Protein AF-A0A1Z9W797-F1 (afdb_monomer_lite)

Structure (mmCIF, N/CA/C/O backbone):
data_AF-A0A1Z9W797-F1
#
_entry.id   AF-A0A1Z9W797-F1
#
loop_
_atom_site.group_PDB
_atom_site.id
_atom_site.type_symbol
_atom_site.label_atom_id
_atom_site.label_alt_id
_atom_site.label_comp_id
_atom_site.label_asym_id
_atom_site.label_entity_id
_atom_site.label_seq_id
_atom_site.pdbx_PDB_ins_code
_atom_site.Cartn_x
_atom_site.Cartn_y
_atom_site.Cartn_z
_atom_site.occupancy
_atom_site.B_iso_or_equiv
_atom_site.auth_seq_id
_atom_site.auth_comp_id
_atom_site.auth_asym_id
_atom_site.auth_atom_id
_atom_site.pdbx_PDB_model_num
ATOM 1 N N . MET A 1 1 ? -41.830 -13.426 28.587 1.00 62.16 1 MET A N 1
ATOM 2 C CA . MET A 1 1 ? -41.096 -12.136 28.626 1.00 62.16 1 MET A CA 1
ATOM 3 C C . MET A 1 1 ? -39.573 -12.309 28.666 1.00 62.16 1 MET A C 1
ATOM 5 O O . MET A 1 1 ? -38.911 -11.715 27.830 1.00 62.16 1 MET A O 1
ATOM 9 N N . LYS A 1 2 ? -39.003 -13.159 29.536 1.00 75.88 2 LYS A N 1
ATOM 10 C CA . LYS A 1 2 ? -37.536 -13.279 29.713 1.00 75.88 2 LYS A CA 1
ATOM 11 C C . LYS A 1 2 ? -36.752 -13.861 28.518 1.00 75.88 2 LYS A C 1
ATOM 13 O O . LYS A 1 2 ? -35.674 -13.370 28.218 1.00 75.88 2 LYS A O 1
ATOM 18 N N . LEU A 1 3 ? -37.289 -14.858 27.803 1.00 81.38 3 LEU A N 1
ATOM 19 C CA . LEU A 1 3 ? -36.570 -15.511 26.690 1.00 81.38 3 LEU A CA 1
ATOM 20 C C . LEU A 1 3 ? -36.349 -14.578 25.488 1.00 81.38 3 LEU A C 1
ATOM 22 O O . LEU A 1 3 ? -35.284 -14.582 24.886 1.00 81.38 3 LEU A O 1
ATOM 26 N N . HIS A 1 4 ? -37.342 -13.744 25.172 1.00 80.94 4 HIS A N 1
ATOM 27 C CA . HIS A 1 4 ? -37.241 -12.786 24.069 1.00 80.94 4 HIS A CA 1
ATOM 28 C C . HIS A 1 4 ? -36.253 -11.668 24.405 1.00 80.94 4 HIS A C 1
ATOM 30 O O . HIS A 1 4 ? -35.483 -11.260 23.550 1.00 80.94 4 HIS A O 1
ATOM 36 N N . GLN A 1 5 ? -36.219 -11.227 25.666 1.00 84.25 5 GLN A N 1
ATOM 37 C CA . GLN A 1 5 ? -35.222 -10.268 26.142 1.00 84.25 5 GLN A CA 1
ATOM 38 C C . GLN A 1 5 ? -33.802 -10.844 26.077 1.00 84.25 5 GLN A C 1
ATOM 40 O O . GLN A 1 5 ? -32.883 -10.121 25.700 1.00 84.25 5 GLN A O 1
ATOM 45 N N . LEU A 1 6 ? -33.624 -12.135 26.384 1.00 85.75 6 LEU A N 1
ATOM 46 C CA . LEU A 1 6 ? -32.331 -12.822 26.293 1.00 85.75 6 LEU A CA 1
ATOM 47 C C . LEU A 1 6 ? -31.852 -12.959 24.836 1.00 85.75 6 LEU A C 1
ATOM 49 O O . LEU A 1 6 ? -30.703 -12.667 24.528 1.00 85.75 6 LEU A O 1
ATOM 53 N N . LEU A 1 7 ? -32.752 -13.340 23.926 1.00 87.12 7 LEU A N 1
ATOM 54 C CA . LEU A 1 7 ? -32.474 -13.398 22.486 1.00 87.12 7 LEU A CA 1
ATOM 55 C C . LEU A 1 7 ? -32.135 -12.018 21.914 1.00 87.12 7 LEU A C 1
ATOM 57 O O . LEU A 1 7 ? -31.192 -11.886 21.140 1.00 87.12 7 LEU A O 1
ATOM 61 N N . LEU A 1 8 ? -32.868 -10.984 22.332 1.00 84.44 8 LEU A N 1
ATOM 62 C CA . LEU A 1 8 ? -32.635 -9.613 21.888 1.00 84.44 8 LEU A CA 1
ATOM 63 C C . LEU A 1 8 ? -31.284 -9.080 22.386 1.00 84.44 8 LEU A C 1
ATOM 65 O O . LEU A 1 8 ? -30.563 -8.438 21.632 1.00 84.44 8 LEU A O 1
ATOM 69 N N . SER A 1 9 ? -30.909 -9.379 23.631 1.00 82.75 9 SER A N 1
ATOM 70 C CA . SER A 1 9 ? -29.613 -8.969 24.188 1.00 82.75 9 SER A CA 1
ATOM 71 C C . SER A 1 9 ? -28.438 -9.722 23.559 1.00 82.75 9 SER A C 1
ATOM 73 O O . SER A 1 9 ? -27.411 -9.103 23.288 1.00 82.75 9 SER A O 1
ATOM 75 N N . PHE A 1 10 ? -28.595 -11.007 23.230 1.00 82.88 10 PHE A N 1
ATOM 76 C CA . PHE A 1 10 ? -27.583 -11.765 22.486 1.00 82.88 10 PHE A CA 1
ATOM 77 C C . PHE A 1 10 ? -27.404 -11.234 21.053 1.00 82.88 10 PHE A C 1
ATOM 79 O O . PHE A 1 10 ? -26.278 -11.090 20.578 1.00 82.88 10 PHE A O 1
ATOM 86 N N . LEU A 1 11 ? -28.505 -10.861 20.391 1.00 81.06 11 LEU A N 1
ATOM 87 C CA . LEU A 1 11 ? -28.484 -10.240 19.067 1.00 81.06 11 LEU A CA 1
ATOM 88 C C . LEU A 1 11 ? -27.764 -8.881 19.092 1.00 81.06 11 LEU A C 1
ATOM 90 O O . LEU A 1 11 ? -26.891 -8.639 18.263 1.00 81.06 11 LEU A O 1
ATOM 94 N N . ILE A 1 12 ? -28.063 -8.024 20.073 1.00 78.56 12 ILE A N 1
ATOM 95 C CA . ILE A 1 12 ? -27.403 -6.716 20.236 1.00 78.56 12 ILE A CA 1
ATOM 96 C C . ILE A 1 12 ? -25.901 -6.884 20.524 1.00 78.56 12 ILE A C 1
ATOM 98 O O . ILE A 1 12 ? -25.081 -6.169 19.949 1.00 78.56 12 ILE A O 1
ATOM 102 N N . PHE A 1 13 ? -25.520 -7.863 21.351 1.00 72.81 13 PHE A N 1
ATOM 103 C CA . PHE A 1 13 ? -24.111 -8.164 21.612 1.00 72.81 13 PHE A CA 1
ATOM 104 C C . PHE A 1 13 ? -23.385 -8.651 20.346 1.00 72.81 13 PHE A C 1
ATOM 106 O O . PHE A 1 13 ? -22.278 -8.205 20.064 1.00 72.81 13 PHE A O 1
ATOM 113 N N . SER A 1 14 ? -24.031 -9.486 19.523 1.00 68.94 14 SER A N 1
ATOM 114 C CA . SER A 1 14 ? -23.466 -9.938 18.241 1.00 68.94 14 SER A CA 1
ATOM 115 C C . SER A 1 14 ? -23.363 -8.840 17.172 1.00 68.94 14 SER A C 1
ATOM 117 O O . SER A 1 14 ? -22.479 -8.897 16.324 1.00 68.94 14 SER A O 1
ATOM 119 N N . LEU A 1 15 ? -24.222 -7.815 17.236 1.00 63.62 15 LEU A N 1
ATOM 120 C CA . LEU A 1 15 ? -24.176 -6.642 16.353 1.00 63.62 15 LEU A CA 1
ATOM 121 C C . LEU A 1 15 ? -23.200 -5.563 16.828 1.00 63.62 15 LEU A C 1
ATOM 123 O O . LEU A 1 15 ? -23.062 -4.536 16.165 1.00 63.62 15 LEU A O 1
ATOM 127 N N . SER A 1 16 ? -22.505 -5.782 17.945 1.00 59.44 16 SER A N 1
ATOM 128 C CA . SER A 1 16 ? -21.440 -4.894 18.411 1.00 59.44 16 SER A CA 1
ATOM 129 C C . SER A 1 16 ? -20.187 -5.114 17.558 1.00 59.44 16 SER A C 1
ATOM 131 O O . SER A 1 16 ? -19.126 -5.485 18.053 1.00 59.44 16 SER A O 1
ATOM 133 N N . THR A 1 17 ? -20.310 -4.931 16.243 1.00 59.50 17 THR A N 1
ATOM 134 C CA . THR A 1 17 ? -19.167 -4.809 15.349 1.00 59.50 17 THR A CA 1
ATOM 135 C C . THR A 1 17 ? -18.403 -3.584 15.816 1.00 59.50 17 THR A C 1
ATOM 137 O O . THR A 1 17 ? -18.907 -2.462 15.731 1.00 59.50 17 THR A O 1
ATOM 140 N N . MET A 1 18 ? -17.215 -3.802 16.372 1.00 58.44 18 MET A N 1
ATOM 141 C CA . MET A 1 18 ? -16.306 -2.721 16.710 1.00 58.44 18 MET A CA 1
ATOM 142 C C . MET A 1 18 ? -16.092 -1.888 15.449 1.00 58.44 18 MET A C 1
ATOM 144 O O . MET A 1 18 ? -15.475 -2.357 14.494 1.00 58.44 18 MET A O 1
ATOM 148 N N . ALA A 1 19 ? -16.611 -0.662 15.433 1.00 55.16 19 ALA A N 1
ATOM 149 C CA . ALA A 1 19 ? -16.183 0.339 14.475 1.00 55.16 19 ALA A CA 1
ATOM 150 C C . ALA A 1 19 ? -14.730 0.684 14.827 1.00 55.16 19 ALA A C 1
ATOM 152 O O . ALA A 1 19 ? -14.464 1.619 15.580 1.00 55.16 19 ALA A O 1
ATOM 153 N N . MET A 1 20 ? -13.782 -0.133 14.363 1.00 62.03 20 MET A N 1
ATOM 154 C CA . MET A 1 20 ? -12.384 0.267 14.353 1.00 62.03 20 MET A CA 1
ATOM 155 C C . MET A 1 20 ? -12.296 1.416 13.362 1.00 62.03 20 MET A C 1
ATOM 157 O O . MET A 1 20 ? -12.585 1.243 12.179 1.00 62.03 20 MET A O 1
ATOM 161 N N . ALA A 1 21 ? -11.963 2.608 13.853 1.00 60.0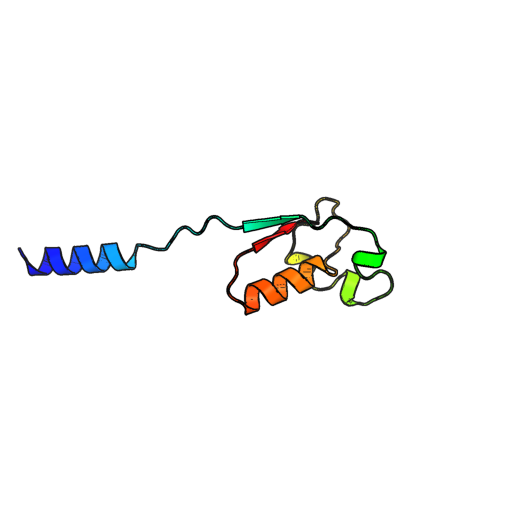9 21 ALA A N 1
ATOM 162 C CA . ALA A 1 21 ? -11.607 3.701 12.970 1.00 60.09 21 ALA A CA 1
ATOM 163 C C . ALA A 1 21 ? -10.484 3.200 12.053 1.00 60.09 21 ALA A C 1
ATOM 165 O O . ALA A 1 21 ? -9.442 2.741 12.529 1.00 60.09 21 ALA A O 1
ATOM 166 N N . ARG A 1 22 ? -10.740 3.220 10.744 1.00 71.56 22 ARG A N 1
ATOM 167 C CA . ARG A 1 22 ? -9.788 2.746 9.746 1.00 71.56 22 ARG A CA 1
ATOM 168 C C . ARG A 1 22 ? -8.522 3.580 9.867 1.00 71.56 22 ARG A C 1
ATOM 170 O O . ARG A 1 22 ? -8.583 4.810 9.855 1.00 71.56 22 ARG A O 1
ATOM 177 N N . THR A 1 23 ? -7.392 2.924 10.107 1.00 90.69 23 THR A N 1
ATOM 178 C CA . THR A 1 23 ? -6.145 3.643 10.380 1.00 90.69 23 THR A CA 1
ATOM 179 C C . THR A 1 23 ? -5.503 4.017 9.053 1.00 90.69 23 THR A C 1
ATOM 181 O O . THR A 1 23 ? -5.265 3.150 8.220 1.00 90.69 23 THR A O 1
ATOM 184 N N . SER A 1 24 ? -5.216 5.299 8.841 1.00 95.56 24 SER A N 1
ATOM 185 C CA . SER A 1 24 ? -4.583 5.760 7.602 1.00 95.56 24 SER A CA 1
ATOM 186 C C . SER A 1 24 ? -3.062 5.805 7.728 1.00 95.56 24 SER A C 1
ATOM 188 O O . SER A 1 24 ? -2.529 6.259 8.741 1.00 95.56 24 SER A O 1
ATOM 190 N N . ALA A 1 25 ? -2.361 5.394 6.675 1.00 96.69 25 ALA A N 1
ATOM 191 C CA . ALA A 1 25 ? -0.921 5.541 6.515 1.00 96.69 25 ALA A CA 1
ATOM 192 C C . ALA A 1 25 ? -0.621 6.257 5.191 1.00 96.69 25 ALA A C 1
ATOM 194 O O . ALA A 1 25 ? -1.046 5.804 4.129 1.00 96.69 25 ALA A O 1
ATOM 195 N N . LEU A 1 26 ? 0.122 7.364 5.257 1.00 97.62 26 LEU A N 1
ATOM 196 C CA . LEU A 1 26 ? 0.639 8.068 4.085 1.00 97.62 26 LEU A CA 1
ATOM 197 C C . LEU A 1 26 ? 2.117 7.731 3.917 1.00 97.62 26 LEU A C 1
ATOM 199 O O . LEU A 1 26 ? 2.935 8.029 4.790 1.00 97.62 26 LEU A O 1
ATOM 203 N N . PHE A 1 27 ? 2.452 7.119 2.791 1.00 97.38 27 PHE A N 1
ATOM 204 C CA . PHE A 1 27 ? 3.829 6.891 2.397 1.00 97.38 27 PHE A CA 1
ATOM 205 C C . PHE A 1 27 ? 4.334 8.130 1.669 1.00 97.38 27 PHE A C 1
ATOM 207 O O . PHE A 1 27 ? 3.744 8.570 0.691 1.00 97.38 27 PHE A O 1
ATOM 214 N N . ILE A 1 28 ? 5.431 8.697 2.166 1.00 96.56 28 ILE A N 1
ATOM 215 C CA . ILE A 1 28 ? 6.155 9.775 1.498 1.00 96.56 28 ILE A CA 1
ATOM 216 C C . ILE A 1 28 ? 7.495 9.214 1.061 1.00 96.56 28 ILE A C 1
ATOM 218 O O . ILE A 1 28 ? 8.238 8.643 1.861 1.00 96.56 28 ILE A O 1
ATOM 222 N N . GLY A 1 29 ? 7.807 9.383 -0.215 1.00 93.69 29 GLY A N 1
ATOM 223 C CA . GLY A 1 29 ? 8.998 8.803 -0.795 1.00 93.69 29 GLY A CA 1
ATOM 224 C C . GLY A 1 29 ? 9.308 9.366 -2.169 1.00 93.69 29 GLY A C 1
ATOM 225 O O . GLY A 1 29 ? 8.806 10.407 -2.581 1.00 93.69 29 GLY A O 1
ATOM 226 N N . ASN A 1 30 ? 10.178 8.659 -2.871 1.00 93.81 30 ASN A N 1
ATOM 227 C CA . ASN A 1 30 ? 10.559 8.930 -4.244 1.00 93.81 30 ASN A CA 1
ATOM 228 C C . ASN A 1 30 ? 10.516 7.629 -5.060 1.00 93.81 30 ASN A C 1
ATOM 230 O O . ASN A 1 30 ? 10.173 6.552 -4.566 1.00 93.81 30 ASN A O 1
ATOM 234 N N . SER A 1 31 ? 10.903 7.721 -6.327 1.00 92.12 31 SER A N 1
ATOM 235 C CA . SER A 1 31 ? 10.920 6.582 -7.243 1.00 92.12 31 SER A CA 1
ATOM 236 C C . SER A 1 31 ? 11.720 5.385 -6.703 1.00 92.12 31 SER A C 1
ATOM 238 O O . SER A 1 31 ? 11.280 4.244 -6.849 1.00 92.12 31 SER A O 1
ATOM 240 N N . PHE A 1 32 ? 12.849 5.620 -6.026 1.00 93.88 32 PHE A N 1
ATOM 241 C CA . PHE A 1 32 ? 13.677 4.561 -5.447 1.00 93.88 32 PHE A CA 1
ATOM 242 C C . PHE A 1 32 ? 12.943 3.824 -4.324 1.00 93.88 32 PHE A C 1
ATOM 244 O O . PHE A 1 32 ? 12.848 2.597 -4.355 1.00 93.88 32 PHE A O 1
ATOM 251 N N . THR A 1 33 ? 12.346 4.553 -3.376 1.00 93.12 33 THR A N 1
ATOM 252 C CA . THR A 1 33 ? 11.569 3.935 -2.285 1.00 93.12 33 THR A CA 1
ATOM 253 C C . THR A 1 33 ? 10.315 3.227 -2.788 1.00 93.12 33 THR A C 1
ATOM 255 O O . THR A 1 33 ? 9.781 2.373 -2.090 1.00 93.12 33 THR A O 1
ATOM 258 N N . TYR A 1 34 ? 9.846 3.544 -3.998 1.00 95.62 34 TYR A N 1
ATOM 259 C CA . TYR A 1 34 ? 8.701 2.891 -4.638 1.00 95.62 34 TYR A CA 1
ATOM 260 C C . TYR A 1 34 ? 9.099 1.807 -5.651 1.00 95.62 34 TYR A C 1
ATOM 262 O O . TYR A 1 34 ? 8.247 1.307 -6.381 1.00 95.62 34 TYR A O 1
ATOM 270 N N . GLY A 1 35 ? 10.365 1.379 -5.670 1.00 95.38 35 GLY A N 1
ATOM 271 C CA . GLY A 1 35 ? 10.805 0.214 -6.442 1.00 95.38 35 GLY A CA 1
ATOM 272 C C . GLY A 1 35 ? 11.027 0.484 -7.931 1.00 95.38 35 GLY A C 1
ATOM 273 O O . GLY A 1 35 ? 10.819 -0.415 -8.750 1.00 95.38 35 GLY A O 1
ATOM 274 N N . TRP A 1 36 ? 11.435 1.702 -8.299 1.00 95.75 36 TRP A N 1
ATOM 275 C CA . TRP A 1 36 ? 11.771 2.068 -9.677 1.00 95.75 36 TRP A CA 1
ATOM 276 C C . TRP A 1 36 ? 12.697 1.053 -10.361 1.00 95.75 36 TRP A C 1
ATOM 278 O O . TRP A 1 36 ? 13.674 0.587 -9.781 1.00 95.75 36 TRP A O 1
ATOM 288 N N . GLY A 1 37 ? 12.385 0.725 -11.618 1.00 95.38 37 GLY A N 1
ATOM 289 C CA . GLY A 1 37 ? 13.138 -0.254 -12.407 1.00 95.38 37 GLY A CA 1
ATOM 290 C C . GLY A 1 37 ? 12.848 -1.718 -12.059 1.00 95.38 37 GLY A C 1
ATOM 291 O O . GLY A 1 37 ? 13.445 -2.604 -12.662 1.00 95.38 37 GLY A O 1
ATOM 292 N N . SER A 1 38 ? 11.927 -1.990 -11.129 1.00 95.56 38 SER A N 1
ATOM 293 C CA . SER A 1 38 ? 11.532 -3.349 -10.748 1.00 95.56 38 SER A CA 1
ATOM 294 C C . SER A 1 38 ? 10.027 -3.594 -10.942 1.00 95.56 38 SER A C 1
ATOM 296 O O . SER A 1 38 ? 9.241 -2.640 -10.923 1.00 95.56 38 SER A O 1
ATOM 298 N N . PRO A 1 39 ? 9.588 -4.865 -11.045 1.00 93.88 39 PRO A N 1
ATOM 299 C CA . PRO A 1 39 ? 8.164 -5.215 -11.087 1.00 93.88 39 PRO A CA 1
ATOM 300 C C . PRO A 1 39 ? 7.367 -4.729 -9.868 1.00 93.88 39 PRO A C 1
ATOM 302 O O . PRO A 1 39 ? 6.153 -4.557 -9.954 1.00 93.88 39 PRO A O 1
ATOM 305 N N . VAL A 1 40 ? 8.041 -4.476 -8.740 1.00 95.19 40 VAL A N 1
ATOM 306 C CA . VAL A 1 40 ? 7.401 -4.007 -7.504 1.00 95.19 40 VAL A CA 1
ATOM 307 C C . VAL A 1 40 ? 6.747 -2.640 -7.692 1.00 95.19 40 VAL A C 1
ATOM 309 O O . VAL A 1 40 ? 5.717 -2.389 -7.073 1.00 95.19 40 VAL A O 1
ATOM 312 N N . ARG A 1 41 ? 7.259 -1.779 -8.585 1.00 96.19 41 ARG A N 1
ATOM 313 C CA . ARG A 1 41 ? 6.716 -0.425 -8.800 1.00 96.19 4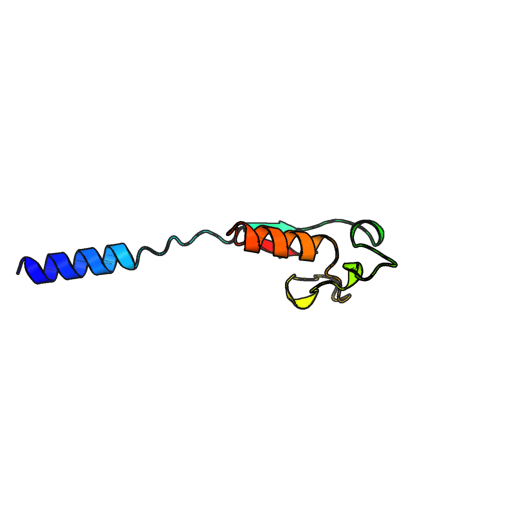1 ARG A CA 1
ATOM 314 C C . ARG A 1 41 ? 5.206 -0.411 -9.044 1.00 96.19 41 ARG A C 1
ATOM 316 O O . ARG A 1 41 ? 4.509 0.442 -8.504 1.00 96.19 41 ARG A O 1
ATOM 323 N N . HIS A 1 42 ? 4.699 -1.383 -9.798 1.00 96.25 42 HIS A N 1
ATOM 324 C CA . HIS A 1 42 ? 3.277 -1.500 -10.140 1.00 96.25 42 HIS A CA 1
ATOM 325 C C . HIS A 1 42 ? 2.572 -2.636 -9.389 1.00 96.25 42 HIS A C 1
ATOM 327 O O . HIS A 1 42 ? 1.449 -3.007 -9.733 1.00 96.25 42 HIS A O 1
ATOM 333 N N . TYR A 1 43 ? 3.214 -3.210 -8.367 1.00 97.12 43 TYR A N 1
ATOM 334 C CA . TYR A 1 43 ? 2.625 -4.276 -7.570 1.00 97.12 43 TYR A CA 1
ATOM 335 C C . TYR A 1 43 ? 1.313 -3.799 -6.950 1.00 97.12 43 TYR A C 1
ATOM 337 O O . TYR A 1 43 ? 1.318 -2.916 -6.101 1.00 97.12 43 TYR A O 1
ATOM 345 N N . ARG A 1 44 ? 0.192 -4.383 -7.391 1.00 97.50 44 ARG A N 1
ATOM 346 C CA . ARG A 1 44 ? -1.155 -4.148 -6.845 1.00 97.50 44 ARG A CA 1
ATOM 347 C C . ARG A 1 44 ? -1.493 -2.661 -6.646 1.00 97.50 44 ARG A C 1
ATOM 349 O O . ARG A 1 44 ? -2.114 -2.304 -5.654 1.00 97.50 44 ARG A O 1
ATOM 356 N N . ALA A 1 45 ? -1.137 -1.795 -7.597 1.00 97.56 45 ALA A N 1
ATOM 357 C CA . ALA A 1 45 ? -1.403 -0.353 -7.495 1.00 97.56 45 ALA A CA 1
ATOM 358 C C . ALA A 1 45 ? -2.882 -0.020 -7.195 1.00 97.56 45 ALA A C 1
ATOM 360 O O . ALA A 1 45 ? -3.173 0.931 -6.486 1.00 97.56 45 ALA A O 1
ATOM 361 N N . SER A 1 46 ? -3.825 -0.858 -7.640 1.00 97.62 46 SER A N 1
ATOM 362 C CA . SER A 1 46 ? -5.259 -0.692 -7.370 1.00 97.62 46 SER A CA 1
ATOM 363 C C . SER A 1 46 ? -5.692 -0.954 -5.917 1.00 97.62 46 SER A C 1
ATOM 365 O O . SER A 1 46 ? -6.877 -0.828 -5.622 1.00 97.62 46 SER A O 1
ATOM 367 N N . THR A 1 47 ? -4.799 -1.395 -5.022 1.00 97.50 47 THR A N 1
ATOM 368 C CA . THR A 1 47 ? -5.122 -1.652 -3.602 1.00 97.50 47 THR A CA 1
ATOM 369 C C . THR A 1 47 ? -4.707 -0.522 -2.667 1.00 97.50 47 THR A C 1
ATOM 371 O O . THR A 1 47 ? -4.899 -0.632 -1.458 1.00 97.50 47 THR A O 1
ATOM 374 N N . VAL A 1 48 ? -4.103 0.531 -3.210 1.00 97.69 48 VAL A N 1
ATOM 375 C CA . VAL A 1 48 ? -3.642 1.720 -2.490 1.00 97.69 48 VAL A CA 1
ATOM 376 C C . VAL A 1 48 ? -4.162 2.969 -3.200 1.00 97.69 48 VAL A C 1
ATOM 378 O O . VAL A 1 48 ? -4.534 2.909 -4.371 1.00 97.69 48 VAL A O 1
ATOM 381 N N . MET A 1 49 ? -4.225 4.091 -2.489 1.00 98.06 49 MET A N 1
ATOM 382 C CA . MET A 1 49 ? -4.659 5.368 -3.049 1.00 98.06 49 MET A CA 1
ATOM 383 C C . MET A 1 49 ? -3.445 6.177 -3.502 1.00 98.06 49 MET A C 1
ATOM 385 O O . MET A 1 49 ? -2.779 6.814 -2.689 1.00 98.06 49 MET A O 1
ATOM 389 N N . ASP A 1 50 ? -3.173 6.146 -4.800 1.00 96.50 50 ASP A N 1
ATOM 390 C CA . ASP A 1 50 ? -2.160 6.985 -5.436 1.00 96.50 50 ASP A CA 1
ATOM 391 C C . ASP A 1 50 ? -2.712 8.400 -5.644 1.00 96.50 50 ASP A C 1
ATOM 393 O O . ASP A 1 50 ? -3.554 8.632 -6.515 1.00 96.50 50 ASP A O 1
ATOM 397 N N . LEU A 1 51 ? -2.248 9.350 -4.833 1.00 97.19 51 LEU A N 1
ATOM 398 C CA . LEU A 1 51 ? -2.729 10.732 -4.859 1.00 97.19 51 LEU A CA 1
ATOM 399 C C . LEU A 1 51 ? -2.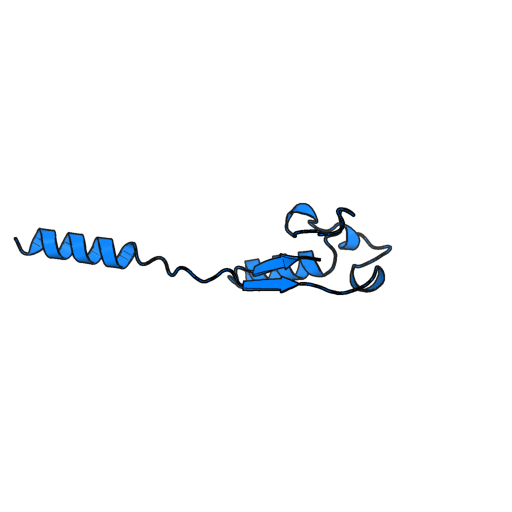271 11.493 -6.111 1.00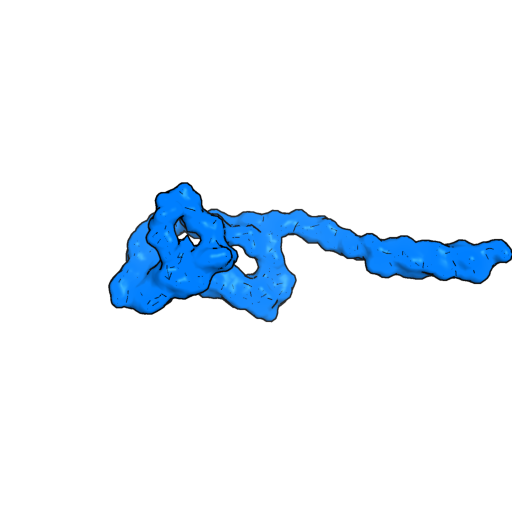 97.19 51 LEU A C 1
ATOM 401 O O . LEU A 1 51 ? -2.869 12.513 -6.461 1.00 97.19 51 LEU A O 1
ATOM 405 N N . ASN A 1 52 ? -1.240 10.994 -6.795 1.00 94.44 52 ASN A N 1
ATOM 406 C CA . ASN A 1 52 ? -0.671 11.600 -7.996 1.00 94.44 52 ASN A CA 1
ATOM 407 C C . ASN A 1 52 ? -1.172 10.940 -9.292 1.00 94.44 52 ASN A C 1
ATOM 409 O O . ASN A 1 52 ? -0.927 11.467 -10.375 1.00 94.44 52 ASN A O 1
ATOM 413 N N . ASN A 1 53 ? -1.921 9.835 -9.195 1.00 95.12 53 ASN A N 1
ATOM 414 C CA . ASN A 1 53 ? -2.445 9.058 -10.324 1.00 95.12 53 ASN A CA 1
ATOM 415 C C . ASN A 1 53 ? -1.356 8.553 -11.295 1.00 95.12 53 ASN A C 1
ATOM 417 O O . ASN A 1 53 ? -1.555 8.524 -12.510 1.00 95.12 53 ASN A O 1
ATOM 421 N N . GLU A 1 54 ? -0.206 8.130 -10.774 1.00 93.75 54 GLU A N 1
ATOM 422 C CA . GLU A 1 54 ? 0.909 7.581 -11.558 1.00 93.75 54 GLU A CA 1
ATOM 423 C C . GLU A 1 54 ? 0.821 6.056 -11.766 1.00 93.75 54 GLU A C 1
ATOM 425 O O . GLU A 1 54 ? 1.621 5.468 -12.502 1.00 93.75 54 GLU A O 1
ATOM 430 N N . GLY A 1 55 ? -0.143 5.396 -11.121 1.00 95.31 55 GLY A N 1
ATOM 431 C CA . GLY A 1 55 ? -0.313 3.945 -11.166 1.00 95.31 55 GLY A CA 1
ATOM 432 C C . GLY A 1 55 ? 0.761 3.209 -10.366 1.00 95.31 55 GLY A C 1
ATOM 433 O O . GLY A 1 55 ? 1.190 2.115 -10.757 1.00 95.31 55 GLY A O 1
ATOM 434 N N . ILE A 1 56 ? 1.237 3.817 -9.277 1.00 96.00 56 ILE A N 1
ATOM 435 C CA . ILE A 1 56 ? 2.253 3.230 -8.403 1.00 96.00 56 ILE A CA 1
ATOM 436 C C . ILE A 1 56 ? 1.575 2.426 -7.291 1.00 96.00 56 ILE A C 1
ATOM 438 O O . ILE A 1 56 ? 0.590 2.841 -6.694 1.00 96.00 56 ILE A O 1
ATOM 442 N N . GLY A 1 57 ? 2.124 1.243 -7.020 1.00 96.75 57 GLY A N 1
ATOM 443 C CA . GLY A 1 57 ? 1.805 0.462 -5.828 1.00 96.75 57 GLY A CA 1
ATOM 444 C C . GLY A 1 57 ? 3.019 0.363 -4.917 1.00 96.75 57 GLY A C 1
ATOM 445 O O . GLY A 1 57 ? 2.975 0.801 -3.771 1.00 96.75 57 GLY A O 1
ATOM 446 N N . GLY A 1 58 ? 4.128 -0.154 -5.456 1.00 96.38 58 GLY A N 1
ATOM 447 C CA . GLY A 1 58 ? 5.440 -0.113 -4.820 1.00 96.38 58 GLY A CA 1
ATOM 448 C C . GLY A 1 58 ? 5.491 -0.754 -3.431 1.00 96.38 58 GLY A C 1
ATOM 449 O O . GLY A 1 58 ? 4.760 -1.688 -3.095 1.00 96.38 58 GLY A O 1
ATOM 450 N N . VAL A 1 59 ? 6.374 -0.203 -2.599 1.00 96.81 59 VAL A N 1
ATOM 451 C CA . VAL A 1 59 ? 6.453 -0.516 -1.167 1.00 96.81 59 VAL A CA 1
ATOM 452 C C . VAL A 1 59 ? 5.131 -0.242 -0.419 1.00 96.81 59 VAL A C 1
ATOM 454 O O . VAL A 1 59 ? 4.766 -1.091 0.394 1.00 96.81 59 VAL A O 1
ATOM 457 N N . PRO A 1 60 ? 4.366 0.838 -0.695 1.00 97.75 60 PRO A N 1
ATOM 458 C CA . PRO A 1 60 ? 3.052 1.054 -0.069 1.00 97.75 60 PRO A CA 1
ATOM 459 C C . PRO A 1 60 ? 2.075 -0.122 -0.251 1.00 97.75 60 PRO A C 1
ATOM 461 O O . PRO A 1 60 ? 1.451 -0.578 0.708 1.00 97.75 60 PRO A O 1
ATOM 464 N N . ALA A 1 61 ? 1.978 -0.681 -1.458 1.00 97.94 61 ALA A N 1
ATOM 465 C CA . ALA A 1 61 ? 1.101 -1.820 -1.730 1.00 97.94 61 ALA A CA 1
ATOM 466 C C . ALA A 1 61 ? 1.602 -3.135 -1.106 1.00 97.94 61 ALA A C 1
ATOM 468 O O . ALA A 1 61 ? 0.793 -3.976 -0.703 1.00 97.94 61 ALA A O 1
ATOM 469 N N . LEU A 1 62 ? 2.921 -3.313 -0.964 1.00 97.44 62 LEU A N 1
ATOM 470 C CA . LEU A 1 62 ? 3.482 -4.420 -0.179 1.00 97.44 62 LEU A CA 1
ATOM 471 C C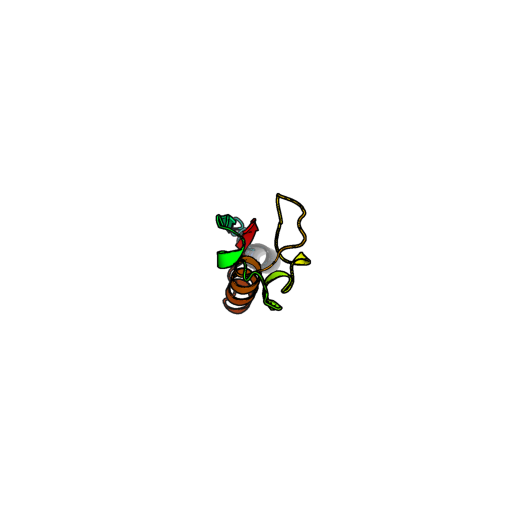 . LEU A 1 62 ? 3.115 -4.293 1.302 1.00 97.44 62 LEU A C 1
ATOM 473 O O . LEU A 1 62 ? 2.647 -5.264 1.895 1.00 97.44 62 LEU A O 1
ATOM 477 N N . PHE A 1 63 ? 3.259 -3.094 1.877 1.00 97.44 63 PHE A N 1
ATOM 478 C CA . PHE A 1 63 ? 2.815 -2.818 3.242 1.00 97.44 63 PHE A CA 1
ATOM 479 C C . PHE A 1 63 ? 1.330 -3.152 3.415 1.00 97.44 63 PHE A C 1
ATOM 481 O O . PHE A 1 63 ? 0.992 -3.888 4.340 1.00 97.44 63 PHE A O 1
ATOM 488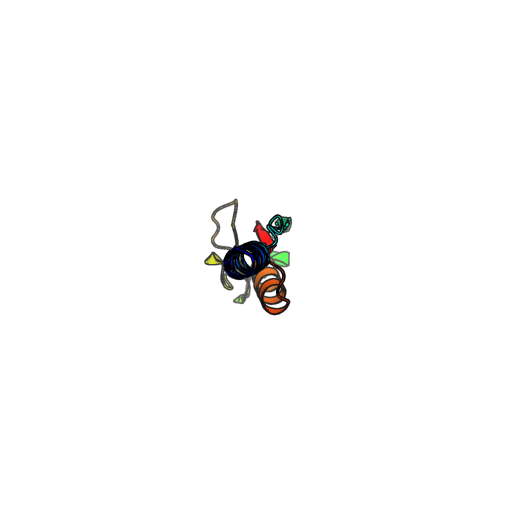 N N . LYS A 1 64 ? 0.458 -2.701 2.498 1.00 97.94 64 LYS A N 1
ATOM 489 C CA . LYS A 1 64 ? -0.976 -3.030 2.534 1.00 97.94 64 LYS A CA 1
ATOM 490 C C . LYS A 1 64 ? -1.209 -4.542 2.536 1.00 97.94 64 LYS A C 1
ATOM 492 O O . LYS A 1 64 ? -1.967 -5.038 3.360 1.00 97.94 64 LYS A O 1
ATOM 497 N N . SER A 1 65 ? -0.506 -5.288 1.681 1.00 97.94 65 SER A N 1
ATOM 498 C CA . SER A 1 65 ? -0.633 -6.748 1.638 1.00 97.94 65 SER A CA 1
ATOM 499 C C . SER A 1 65 ? -0.224 -7.425 2.951 1.00 97.94 65 SER A C 1
ATOM 501 O O . SER A 1 65 ? -0.849 -8.411 3.332 1.00 97.94 65 SER A O 1
ATOM 503 N N . PHE A 1 66 ? 0.811 -6.934 3.637 1.00 98.00 66 PHE A N 1
ATOM 504 C CA . PHE A 1 66 ? 1.226 -7.483 4.932 1.00 98.00 66 PHE A CA 1
ATOM 505 C C . PHE A 1 66 ? 0.290 -7.072 6.068 1.00 98.00 66 PHE A C 1
ATOM 507 O O . PHE A 1 66 ? -0.022 -7.898 6.921 1.00 98.00 66 PHE A O 1
ATOM 514 N N . ALA A 1 67 ? -0.202 -5.832 6.057 1.00 96.94 67 ALA A N 1
ATOM 515 C CA . ALA A 1 67 ? -1.209 -5.365 7.002 1.00 96.94 67 ALA A CA 1
ATOM 516 C C . ALA A 1 67 ? -2.485 -6.215 6.906 1.00 96.94 67 ALA A C 1
ATOM 518 O O . ALA A 1 67 ? -2.956 -6.722 7.922 1.00 96.94 67 ALA A O 1
ATOM 519 N N . ASP A 1 68 ? -2.966 -6.473 5.686 1.00 95.69 68 ASP A N 1
ATOM 520 C CA . ASP A 1 68 ? -4.135 -7.323 5.446 1.00 95.69 68 ASP A CA 1
ATOM 521 C C . ASP A 1 68 ? -3.908 -8.757 5.958 1.00 95.69 68 ASP A C 1
ATOM 523 O O . ASP A 1 68 ? -4.776 -9.324 6.620 1.00 95.69 68 ASP A O 1
ATOM 527 N N . GLN A 1 69 ? -2.724 -9.338 5.720 1.00 96.44 69 GLN A N 1
ATOM 528 C CA . GLN A 1 69 ? -2.356 -10.664 6.246 1.00 96.44 69 GLN A CA 1
ATOM 529 C C . GLN A 1 69 ? -2.283 -10.700 7.779 1.00 96.44 69 GLN A C 1
ATOM 531 O O . GLN A 1 69 ? -2.571 -11.732 8.381 1.00 96.44 69 GLN A O 1
ATOM 536 N N . ALA A 1 70 ? -1.917 -9.584 8.410 1.00 95.75 70 ALA A N 1
ATOM 537 C CA . ALA A 1 70 ? -1.881 -9.429 9.860 1.00 95.75 70 ALA A CA 1
ATOM 538 C C . ALA A 1 70 ? -3.253 -9.083 10.475 1.00 95.75 70 ALA A C 1
ATOM 540 O O . ALA A 1 70 ? -3.350 -8.938 11.693 1.00 95.75 70 ALA A O 1
ATOM 541 N N . GLY A 1 71 ? -4.308 -8.937 9.663 1.00 92.50 71 GLY A N 1
ATOM 542 C CA . GLY A 1 71 ? -5.637 -8.532 10.127 1.00 92.50 71 GLY A CA 1
ATOM 543 C C . GLY A 1 71 ? -5.738 -7.052 10.515 1.00 92.50 71 GLY A C 1
ATOM 544 O O . GLY A 1 71 ? -6.631 -6.678 11.273 1.00 92.50 71 GLY A O 1
ATOM 545 N N . LEU A 1 72 ? -4.825 -6.213 10.020 1.00 92.12 72 LEU A N 1
ATOM 546 C CA . LEU A 1 72 ? -4.796 -4.775 10.270 1.00 92.12 72 LEU A CA 1
ATOM 547 C C . LEU A 1 72 ? -5.435 -4.022 9.098 1.00 92.12 72 LEU A C 1
ATOM 549 O O . LEU A 1 72 ? -4.885 -3.977 7.997 1.00 92.12 72 LEU A O 1
ATOM 553 N N . ASP A 1 73 ? -6.580 -3.385 9.337 1.00 92.12 73 ASP A N 1
ATOM 554 C CA . ASP A 1 73 ? -7.294 -2.633 8.301 1.00 92.12 73 ASP A CA 1
ATOM 555 C C . ASP A 1 73 ? -6.744 -1.206 8.147 1.00 92.12 73 ASP A C 1
ATOM 557 O O . ASP A 1 73 ? -7.247 -0.244 8.736 1.00 92.12 73 ASP A O 1
ATOM 561 N N . TYR A 1 74 ? -5.674 -1.089 7.355 1.00 95.56 74 TYR A N 1
ATOM 562 C CA . TYR A 1 74 ? -5.095 0.200 6.979 1.00 95.56 74 TYR A CA 1
ATOM 563 C C . TYR A 1 74 ? -5.658 0.742 5.666 1.00 95.56 74 TYR A C 1
ATOM 565 O O . TYR A 1 74 ? -5.703 0.028 4.660 1.00 95.56 74 TYR A O 1
ATOM 573 N N . ASP A 1 75 ? -5.965 2.034 5.653 1.00 96.88 75 ASP A N 1
ATOM 574 C CA . ASP A 1 75 ? -6.034 2.830 4.433 1.00 96.88 75 ASP A CA 1
ATOM 575 C C . ASP A 1 75 ? -4.641 3.331 4.068 1.00 96.88 75 ASP A C 1
ATOM 577 O O . ASP A 1 75 ? -3.981 3.990 4.869 1.00 96.88 75 ASP A O 1
ATOM 581 N N . VAL A 1 76 ? -4.172 3.012 2.864 1.00 97.88 76 VAL A N 1
ATOM 582 C CA . VAL A 1 76 ? -2.799 3.314 2.446 1.00 97.88 76 VAL A CA 1
ATOM 583 C C . VAL A 1 76 ? -2.819 4.291 1.283 1.00 97.88 76 VAL A C 1
ATOM 585 O O . VAL A 1 76 ? -3.408 4.004 0.241 1.00 97.88 76 VAL A O 1
ATOM 588 N N . TYR A 1 77 ? -2.146 5.420 1.480 1.00 98.12 77 TYR A N 1
ATOM 589 C CA . TYR A 1 77 ? -1.986 6.504 0.517 1.00 98.12 77 TYR A CA 1
ATOM 590 C C . TYR A 1 77 ? -0.512 6.653 0.145 1.00 98.12 77 TYR A C 1
ATOM 592 O O . TYR A 1 77 ? 0.365 6.365 0.969 1.00 98.12 77 TYR A O 1
ATOM 600 N N . LEU A 1 78 ? -0.244 7.122 -1.070 1.00 96.94 78 LEU A N 1
ATOM 601 C CA . LEU A 1 78 ? 1.098 7.411 -1.576 1.00 96.94 78 LEU A CA 1
ATOM 602 C C . LEU A 1 78 ? 1.110 8.592 -2.551 1.00 96.94 78 LEU A C 1
ATOM 604 O O . LEU A 1 78 ? 0.029 8.925 -3.092 1.00 96.94 78 LEU A O 1
#

Radius of gyration: 19.7 Å; chains: 1; bounding box: 55×27×42 Å

Secondary structure (DSSP, 8-state):
-HHHHHHHHHHHHHT-----PPEEEE----TTTTTTTSGGGGTTGGGSB-TT-S---HHHHHHHHHHHHTT--EEEE-

Foldseek 3Di:
DVVVVVVVVVVVVVPPPPPPPAAEDEDDDDCVQQPNPDPQQQPPLVQAAEPPPPNGCGVQVVVVVVCVVVVRRYHTYD

pLDDT: mean 89.38, std 11.98, range [55.16, 98.12]

Sequence (78 aa):
MKLHQLLLSFLIFSLSTMAMARTSALFIGNSFTYGWGSPVRHYRASTVMDLNNEGIGGVPALFKSFADQAGLDYDVYL